Protein AF-A0A453SNA8-F1 (afdb_monomer_lite)

Radius of gyration: 17.58 Å; chains: 1; bounding box: 46×41×41 Å

Sequence (111 aa):
DYTLTDHDLCAHIVIESSLRKQLLVQIDGSCVLQNQLMCLLNEKEWINDDVINAYICCRKDQIHVQNDNKVYFESPFVPSLFKRDGELGIRKDSAFMIETVIEYMQHDMLL

pLDDT: mean 80.49, std 14.59, range [44.97, 98.25]

Organism: Aegilops tauschii subsp. strangulata (NCBI:txid200361)

Secondary structure (DSSP, 8-state):
-----HHHHHHHHHHHHS-TT-EEEEETTEEEEHHHHGGGS-TTSPPPHHHHHHHHHHHHHHHHHHHTT------THHHHHHHHHHTT---TT-HHHHHHHHHHHHHH---

Structure (mmCIF, N/CA/C/O backbone):
data_AF-A0A453SNA8-F1
#
_entry.id   AF-A0A453SNA8-F1
#
loop_
_atom_site.group_PDB
_atom_site.id
_atom_site.type_symbol
_atom_site.label_atom_id
_atom_site.label_alt_id
_atom_site.label_comp_id
_atom_site.label_asym_id
_atom_site.label_entity_id
_atom_site.label_seq_id
_atom_site.pdbx_PDB_ins_code
_atom_site.Cartn_x
_atom_site.Cartn_y
_atom_site.Cartn_z
_atom_site.occupancy
_atom_site.B_iso_or_equiv
_atom_site.auth_seq_id
_atom_site.auth_comp_id
_atom_site.auth_asym_id
_atom_site.auth_atom_id
_atom_site.pdbx_PDB_model_num
ATOM 1 N N . ASP A 1 1 ? 21.247 -8.659 -2.257 1.00 74.31 1 ASP A N 1
ATOM 2 C CA . ASP A 1 1 ? 21.052 -7.329 -2.860 1.00 74.31 1 ASP A CA 1
ATOM 3 C C . ASP A 1 1 ? 20.051 -7.412 -3.988 1.00 74.31 1 ASP A C 1
ATOM 5 O O . ASP A 1 1 ? 20.143 -8.319 -4.808 1.00 74.31 1 ASP A O 1
ATOM 9 N N . TYR A 1 2 ? 19.054 -6.531 -3.967 1.00 83.00 2 TYR A N 1
ATOM 10 C CA . TYR A 1 2 ? 18.074 -6.404 -5.043 1.00 83.00 2 TYR A CA 1
ATOM 11 C C . TYR A 1 2 ? 18.679 -5.577 -6.185 1.00 83.00 2 TYR A C 1
ATOM 13 O O . TYR A 1 2 ? 19.355 -4.581 -5.926 1.00 83.00 2 TYR A O 1
ATOM 21 N N . THR A 1 3 ? 18.457 -5.982 -7.436 1.00 91.94 3 THR A N 1
ATOM 22 C CA . THR A 1 3 ? 18.898 -5.235 -8.622 1.00 91.94 3 THR A CA 1
ATOM 23 C C . THR A 1 3 ? 17.701 -4.537 -9.246 1.00 91.94 3 THR A C 1
ATOM 25 O O . THR A 1 3 ? 16.705 -5.182 -9.556 1.00 91.94 3 THR A O 1
ATOM 28 N N . LEU A 1 4 ? 17.823 -3.224 -9.425 1.00 90.44 4 LEU A N 1
ATOM 29 C CA . LEU A 1 4 ? 16.781 -2.372 -9.985 1.00 90.44 4 LEU A CA 1
ATOM 30 C C . LEU A 1 4 ? 16.512 -2.753 -11.449 1.00 90.44 4 LEU A C 1
ATOM 32 O O . LEU A 1 4 ? 17.446 -2.931 -12.233 1.00 90.44 4 LEU A O 1
ATOM 36 N N . THR A 1 5 ? 15.240 -2.902 -11.799 1.00 95.38 5 THR A N 1
ATOM 37 C CA . THR A 1 5 ? 14.769 -3.320 -13.124 1.00 95.38 5 THR A CA 1
ATOM 38 C C . THR A 1 5 ? 14.205 -2.139 -13.917 1.00 95.38 5 THR A C 1
ATOM 40 O O . THR A 1 5 ? 13.866 -1.096 -13.354 1.00 95.38 5 THR A O 1
ATOM 43 N N . ASP A 1 6 ? 14.019 -2.309 -15.228 1.00 95.88 6 ASP A N 1
ATOM 44 C CA . ASP A 1 6 ? 13.348 -1.302 -16.067 1.00 95.88 6 ASP A CA 1
ATOM 45 C C . ASP A 1 6 ? 11.913 -1.008 -15.592 1.00 95.88 6 ASP A C 1
ATOM 47 O O . ASP A 1 6 ? 11.420 0.114 -15.726 1.00 95.88 6 ASP A O 1
ATOM 51 N N . HIS A 1 7 ? 11.248 -1.994 -14.981 1.00 93.19 7 HIS A N 1
ATOM 52 C CA . HIS A 1 7 ? 9.931 -1.808 -14.376 1.00 93.19 7 HIS A CA 1
ATOM 53 C C . HIS A 1 7 ? 9.986 -0.905 -13.143 1.00 93.19 7 HIS A C 1
ATOM 55 O O . HIS A 1 7 ? 9.112 -0.052 -12.989 1.00 93.19 7 HIS A O 1
ATOM 61 N N . ASP A 1 8 ? 11.022 -1.035 -12.313 1.00 93.12 8 ASP A N 1
ATOM 62 C CA . ASP A 1 8 ? 11.214 -0.171 -11.145 1.00 93.12 8 ASP A CA 1
ATOM 63 C C . ASP A 1 8 ? 11.466 1.278 -11.577 1.00 93.12 8 ASP A C 1
ATOM 65 O O . ASP A 1 8 ? 10.898 2.205 -11.002 1.00 93.12 8 ASP A O 1
ATOM 69 N N . LEU A 1 9 ? 12.274 1.490 -12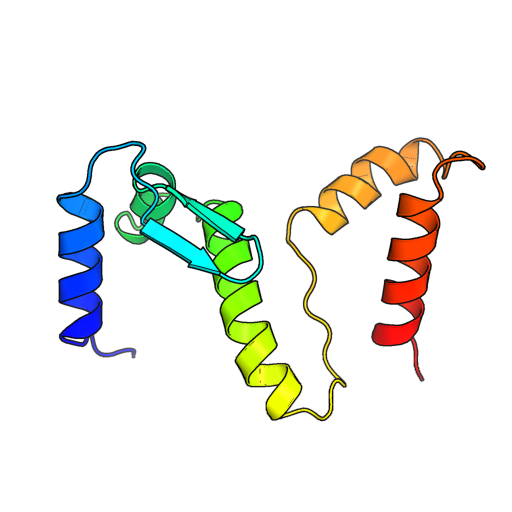.622 1.00 94.12 9 LEU A N 1
ATOM 70 C CA . LEU A 1 9 ? 12.504 2.822 -13.196 1.00 94.12 9 LEU A CA 1
ATOM 71 C C . LEU A 1 9 ? 11.213 3.428 -13.755 1.00 94.12 9 LEU A C 1
ATOM 73 O O . LEU A 1 9 ? 10.912 4.595 -13.506 1.00 94.12 9 LEU A O 1
ATOM 77 N N . CYS A 1 10 ? 10.425 2.633 -14.480 1.00 95.94 10 CYS A N 1
ATOM 78 C CA . CYS A 1 10 ? 9.135 3.071 -15.005 1.00 95.94 10 CYS A CA 1
ATOM 79 C C . CYS A 1 10 ? 8.172 3.460 -13.872 1.00 95.94 10 CYS A C 1
ATOM 81 O O . CYS A 1 10 ? 7.554 4.523 -13.929 1.00 95.94 10 CYS A O 1
ATOM 83 N N . ALA A 1 11 ? 8.094 2.651 -12.810 1.00 94.69 11 ALA A N 1
ATOM 84 C CA . ALA A 1 11 ? 7.260 2.937 -11.647 1.00 94.69 11 ALA A CA 1
ATOM 85 C C . ALA A 1 11 ? 7.664 4.252 -10.958 1.00 94.69 11 ALA A C 1
ATOM 87 O O . ALA A 1 11 ? 6.790 5.071 -10.672 1.00 94.69 11 ALA A O 1
ATOM 88 N N . HIS A 1 12 ? 8.968 4.498 -10.770 1.00 95.12 12 HIS A N 1
ATOM 89 C CA . HIS A 1 12 ? 9.473 5.772 -10.243 1.00 95.12 12 HIS A CA 1
ATOM 90 C C . HIS A 1 12 ? 8.988 6.961 -11.078 1.00 95.12 12 HIS A C 1
ATOM 92 O O . HIS A 1 12 ? 8.374 7.882 -10.542 1.00 95.12 12 HIS A O 1
ATOM 98 N N . ILE A 1 13 ? 9.197 6.912 -12.398 1.00 96.88 13 ILE A N 1
ATOM 99 C CA . ILE A 1 13 ? 8.812 7.999 -13.311 1.00 96.88 13 ILE A CA 1
ATOM 100 C C . ILE A 1 13 ? 7.300 8.238 -13.272 1.00 96.88 13 ILE A C 1
ATOM 102 O O . ILE A 1 13 ? 6.855 9.387 -13.238 1.00 96.88 13 ILE A O 1
ATOM 106 N N . VAL A 1 14 ? 6.491 7.174 -13.267 1.00 97.62 14 VAL A N 1
ATOM 107 C CA . VAL A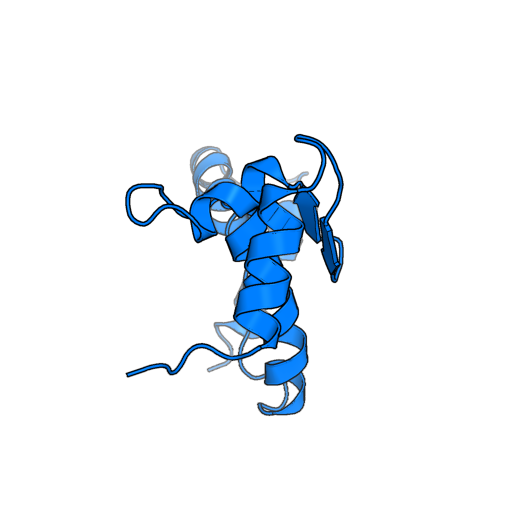 1 14 ? 5.026 7.286 -13.198 1.00 97.62 14 VAL A CA 1
ATOM 108 C C . VAL A 1 14 ? 4.594 7.957 -11.898 1.00 97.62 14 VAL A C 1
ATOM 110 O O . VAL A 1 14 ? 3.749 8.851 -11.941 1.00 97.62 14 VAL A O 1
ATOM 113 N N . ILE A 1 15 ? 5.174 7.573 -10.759 1.00 97.12 15 ILE A N 1
ATOM 114 C CA . ILE A 1 15 ? 4.855 8.189 -9.468 1.00 97.12 15 ILE A CA 1
ATOM 115 C C . ILE A 1 15 ? 5.241 9.672 -9.485 1.00 97.12 15 ILE A C 1
ATOM 117 O O . ILE A 1 15 ? 4.395 10.506 -9.177 1.00 97.12 15 ILE A O 1
ATOM 121 N N . GLU A 1 16 ? 6.461 10.030 -9.890 1.00 96.62 16 GLU A N 1
ATOM 122 C CA . GLU A 1 16 ? 6.928 11.426 -9.862 1.00 96.62 16 GLU A CA 1
ATOM 123 C C . GLU A 1 16 ? 6.171 12.349 -10.825 1.00 96.62 16 GLU A C 1
ATOM 125 O O . GLU A 1 16 ? 5.920 13.511 -10.503 1.00 96.62 16 GLU A O 1
ATOM 130 N N . SER A 1 17 ? 5.805 11.850 -12.008 1.00 96.81 17 SER A N 1
ATOM 131 C CA . SER A 1 17 ? 5.185 12.665 -13.064 1.00 96.81 17 SER A CA 1
ATOM 132 C C . SER A 1 17 ? 3.661 12.788 -12.962 1.00 96.81 17 SER A C 1
ATOM 134 O O . SER A 1 17 ? 3.066 13.630 -13.639 1.00 96.81 17 SER A O 1
ATOM 136 N N . SER A 1 18 ? 3.015 11.972 -12.127 1.00 97.94 18 SER A N 1
ATOM 137 C CA . SER A 1 18 ? 1.556 11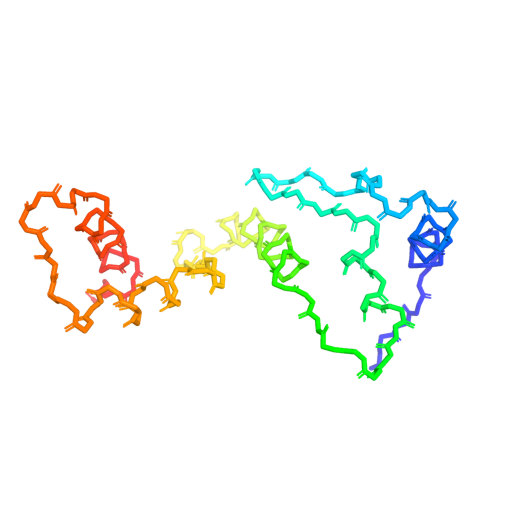.956 -11.976 1.00 97.94 18 SER A CA 1
ATOM 138 C C . SER A 1 18 ? 1.030 13.083 -11.082 1.00 97.94 18 SER A C 1
ATOM 140 O O . SER A 1 18 ? 1.737 13.652 -10.250 1.00 97.94 18 SER A O 1
ATOM 142 N N . LEU A 1 19 ? -0.261 13.409 -11.215 1.00 97.88 19 LEU A N 1
ATOM 143 C CA . LEU A 1 19 ? -0.882 14.446 -10.386 1.00 97.88 19 LEU A CA 1
ATOM 144 C C . LEU A 1 19 ? -1.009 13.983 -8.932 1.00 97.88 19 LEU A C 1
ATOM 146 O O . LEU A 1 19 ? -1.377 12.844 -8.665 1.00 97.88 19 LEU A O 1
ATOM 150 N N . ARG A 1 20 ? -0.839 14.913 -7.984 1.00 96.69 20 ARG A N 1
ATOM 151 C CA . ARG A 1 20 ? -0.803 14.632 -6.536 1.00 96.69 20 ARG A CA 1
ATOM 152 C C . ARG A 1 20 ? -1.921 13.720 -6.009 1.00 96.69 20 ARG A C 1
ATOM 154 O O . ARG A 1 20 ? -1.696 12.932 -5.104 1.00 96.69 20 ARG A O 1
ATOM 161 N N . LYS A 1 21 ? -3.142 13.856 -6.531 1.00 97.31 21 LYS A N 1
ATOM 162 C CA . LYS A 1 21 ? -4.326 13.083 -6.106 1.00 97.31 21 LYS A CA 1
ATOM 163 C C . LYS A 1 21 ? -4.784 12.060 -7.150 1.00 97.31 21 LYS A C 1
ATOM 165 O O . LYS A 1 21 ? -5.929 11.623 -7.115 1.00 97.31 21 LYS A O 1
ATOM 170 N N . GLN A 1 22 ? -3.936 11.735 -8.118 1.00 98.25 22 GLN A N 1
ATOM 171 C CA . GLN A 1 22 ? -4.242 10.745 -9.139 1.00 98.25 22 GLN A CA 1
ATOM 172 C C . GLN A 1 22 ? -4.205 9.347 -8.530 1.00 98.25 22 GLN A C 1
ATOM 174 O O . GLN A 1 22 ? -3.254 9.013 -7.829 1.00 98.25 22 GLN A O 1
ATOM 179 N N . LEU A 1 23 ? -5.229 8.541 -8.808 1.00 97.88 23 LEU A N 1
ATOM 180 C CA . LEU A 1 23 ? -5.248 7.121 -8.468 1.00 97.88 23 LEU A CA 1
ATOM 181 C C . LEU A 1 23 ? -4.253 6.382 -9.369 1.00 97.88 23 LEU A C 1
ATOM 183 O O . LEU A 1 23 ? -4.386 6.444 -10.591 1.00 97.88 23 LEU A O 1
ATOM 187 N N . LEU A 1 24 ? -3.265 5.716 -8.770 1.00 97.25 24 LEU A N 1
ATOM 188 C CA . LEU A 1 24 ? -2.230 4.974 -9.502 1.00 97.25 24 LEU A CA 1
ATOM 189 C C . LEU A 1 24 ? -2.295 3.465 -9.267 1.00 97.25 24 LEU A C 1
ATOM 191 O O . LEU A 1 24 ? -1.885 2.703 -10.137 1.00 97.25 24 LEU A O 1
ATOM 195 N N . VAL A 1 25 ? -2.827 3.029 -8.124 1.00 95.56 25 VAL A N 1
ATOM 196 C CA . VAL A 1 25 ? -2.995 1.607 -7.803 1.00 95.56 25 VAL A CA 1
ATOM 197 C C . VAL A 1 25 ? -4.437 1.350 -7.398 1.00 95.56 25 VAL A C 1
ATOM 199 O O . VAL A 1 25 ? -4.973 2.049 -6.538 1.00 95.56 25 VAL A O 1
ATOM 202 N N . GLN A 1 26 ? -5.042 0.330 -8.005 1.00 94.75 26 GLN A N 1
ATOM 203 C CA . GLN A 1 26 ? -6.353 -0.190 -7.636 1.00 94.75 26 GLN A CA 1
ATOM 204 C C . GLN A 1 26 ? -6.323 -1.720 -7.691 1.00 94.75 26 GLN A C 1
ATOM 206 O O . GLN A 1 26 ? -6.257 -2.289 -8.779 1.00 94.75 26 GLN A O 1
ATOM 211 N N . ILE A 1 27 ? -6.322 -2.375 -6.527 1.00 89.56 27 ILE A N 1
ATOM 212 C CA . ILE A 1 27 ? -6.193 -3.838 -6.391 1.00 89.56 27 ILE A CA 1
ATOM 213 C C . ILE A 1 27 ? -7.037 -4.287 -5.198 1.00 89.56 27 ILE A C 1
ATOM 215 O O . ILE A 1 27 ? -6.867 -3.746 -4.110 1.00 89.56 27 ILE A O 1
ATOM 219 N N . ASP A 1 28 ? -7.956 -5.234 -5.403 1.00 83.44 28 ASP A N 1
ATOM 220 C CA . ASP A 1 28 ? -8.833 -5.816 -4.368 1.00 83.44 28 ASP A CA 1
ATOM 221 C C . ASP A 1 28 ? -9.443 -4.805 -3.389 1.00 83.44 28 ASP A C 1
ATOM 223 O O . ASP A 1 28 ? -9.408 -4.959 -2.170 1.00 83.44 28 ASP A O 1
ATOM 227 N N . GLY A 1 29 ? -9.986 -3.714 -3.932 1.00 81.38 29 GLY A N 1
ATOM 228 C CA . GLY A 1 29 ? -10.603 -2.645 -3.143 1.00 81.38 29 GLY A CA 1
ATOM 229 C C . GLY A 1 29 ? -9.613 -1.684 -2.472 1.00 81.38 29 GLY A C 1
ATOM 230 O O . GLY A 1 29 ? -10.035 -0.628 -2.005 1.00 81.38 29 GLY A O 1
ATOM 231 N N . SER A 1 30 ? -8.310 -1.975 -2.486 1.00 89.62 30 SER A N 1
ATOM 232 C CA . SER A 1 30 ? -7.264 -1.024 -2.107 1.00 89.62 30 SER A CA 1
ATOM 233 C C . SER A 1 30 ? -7.080 0.023 -3.203 1.00 89.62 30 SER A C 1
ATOM 235 O O . SER A 1 30 ? -6.964 -0.316 -4.383 1.00 89.62 30 SER A O 1
ATOM 237 N N . CYS A 1 31 ? -7.049 1.295 -2.813 1.00 95.00 31 CYS A N 1
ATOM 238 C CA . CYS A 1 31 ? -6.852 2.434 -3.704 1.00 95.00 31 CYS A CA 1
ATOM 239 C C . CYS A 1 31 ? -5.684 3.270 -3.189 1.00 95.00 31 CYS A C 1
ATOM 241 O O . CYS A 1 31 ? -5.736 3.749 -2.059 1.00 95.00 31 CYS A O 1
ATOM 243 N N . VAL A 1 32 ? -4.666 3.494 -4.022 1.00 97.25 32 VAL A N 1
ATOM 244 C CA . VAL A 1 32 ? -3.506 4.307 -3.636 1.00 97.25 32 VAL A CA 1
ATOM 245 C C . VAL A 1 32 ? -3.302 5.450 -4.619 1.00 97.25 32 VAL A C 1
ATOM 247 O O . VAL A 1 32 ? -3.184 5.257 -5.835 1.00 97.25 32 VAL A O 1
ATOM 250 N N . LEU A 1 33 ? -3.271 6.660 -4.072 1.00 98.06 33 LEU A N 1
ATOM 251 C CA . LEU A 1 33 ? -3.011 7.892 -4.795 1.00 98.06 33 LEU A CA 1
ATOM 252 C C . LEU A 1 33 ? -1.508 8.147 -4.928 1.00 98.06 33 LEU A C 1
ATOM 254 O O . LEU A 1 33 ? -0.695 7.698 -4.120 1.00 98.06 33 LEU A O 1
ATOM 258 N N . GLN A 1 34 ? -1.146 8.956 -5.918 1.00 97.69 34 GLN A N 1
ATOM 259 C CA . GLN A 1 34 ? 0.230 9.372 -6.178 1.00 97.69 34 GLN A CA 1
ATOM 260 C C . GLN A 1 34 ? 0.949 9.883 -4.922 1.00 97.69 34 GLN A C 1
ATOM 262 O O . GLN A 1 34 ? 2.051 9.435 -4.621 1.00 97.69 34 GLN A O 1
ATOM 267 N N . ASN A 1 35 ? 0.328 10.779 -4.152 1.00 96.44 35 ASN A N 1
ATOM 268 C CA . ASN A 1 35 ? 0.980 11.372 -2.986 1.00 96.44 35 ASN A CA 1
ATOM 269 C C . ASN A 1 35 ? 1.221 10.382 -1.845 1.00 96.44 35 ASN A C 1
ATOM 271 O O . ASN A 1 35 ? 2.098 10.634 -1.028 1.00 96.44 35 ASN A O 1
ATOM 275 N N . GLN A 1 36 ? 0.437 9.304 -1.763 1.00 96.88 36 GLN A N 1
ATOM 276 C CA . GLN A 1 36 ? 0.672 8.220 -0.809 1.00 96.88 36 GLN A CA 1
ATOM 277 C C . GLN A 1 36 ? 1.860 7.359 -1.255 1.00 96.88 36 GLN A C 1
ATOM 279 O O . GLN A 1 36 ? 2.629 6.923 -0.410 1.00 96.88 36 GLN A O 1
ATOM 284 N N . LEU A 1 37 ? 2.059 7.169 -2.565 1.00 96.94 37 LEU A N 1
ATOM 285 C CA . LEU A 1 37 ? 3.180 6.398 -3.124 1.00 96.94 37 LEU A CA 1
ATOM 286 C C . LEU A 1 37 ? 4.529 7.119 -3.056 1.00 96.94 37 LEU A C 1
ATOM 288 O O . LEU A 1 37 ? 5.563 6.463 -3.151 1.00 96.94 37 LEU A O 1
ATOM 292 N N . MET A 1 38 ? 4.545 8.440 -2.860 1.00 96.38 38 MET A N 1
ATOM 293 C CA . MET A 1 38 ? 5.790 9.211 -2.738 1.00 96.38 38 MET A CA 1
ATOM 294 C C . MET A 1 38 ? 6.705 8.713 -1.612 1.00 96.38 38 MET A C 1
ATOM 296 O O . MET A 1 38 ? 7.923 8.825 -1.745 1.00 96.38 38 MET A O 1
ATOM 300 N N . CYS A 1 39 ? 6.152 8.095 -0.560 1.00 95.38 39 CYS A N 1
ATOM 301 C CA . CYS A 1 39 ? 6.949 7.509 0.520 1.00 95.38 39 CYS A CA 1
ATOM 302 C C . CYS A 1 39 ? 7.884 6.388 0.036 1.00 95.38 39 CYS A C 1
ATOM 304 O O . CYS A 1 39 ? 8.882 6.105 0.684 1.00 95.38 39 CYS A O 1
ATOM 306 N N . LEU A 1 40 ? 7.589 5.749 -1.105 1.00 94.31 40 LEU A N 1
ATOM 307 C CA . LEU A 1 40 ? 8.451 4.723 -1.702 1.00 94.31 40 LEU A CA 1
ATOM 308 C C . LEU A 1 40 ? 9.704 5.314 -2.358 1.00 94.31 40 LEU A C 1
ATOM 310 O O . LEU A 1 40 ? 10.681 4.598 -2.552 1.00 94.31 40 LEU A O 1
ATOM 314 N N . LEU A 1 41 ? 9.677 6.606 -2.697 1.00 93.81 41 LEU A N 1
ATOM 315 C CA . LEU A 1 41 ? 10.783 7.300 -3.360 1.00 93.81 41 LEU A CA 1
ATOM 316 C C . LEU A 1 41 ? 11.680 8.056 -2.373 1.00 93.81 41 LEU A C 1
ATOM 318 O O . LEU A 1 41 ? 12.710 8.604 -2.762 1.00 93.81 41 LEU A O 1
ATOM 322 N N . ASN A 1 42 ? 11.292 8.108 -1.096 1.00 89.62 42 ASN A N 1
ATOM 323 C CA . ASN A 1 42 ? 12.010 8.822 -0.053 1.00 89.62 42 ASN A CA 1
ATOM 324 C C . ASN A 1 42 ? 12.363 7.877 1.097 1.00 89.62 42 ASN A C 1
ATOM 326 O O . ASN A 1 42 ? 11.525 7.553 1.932 1.00 89.62 42 ASN A O 1
ATOM 330 N N . GLU A 1 43 ? 13.642 7.515 1.194 1.00 87.00 43 GLU A N 1
ATOM 331 C CA . GLU A 1 43 ? 14.179 6.628 2.238 1.00 87.00 43 GLU A CA 1
ATOM 332 C C . GLU A 1 43 ? 13.938 7.117 3.681 1.00 87.00 43 GLU A C 1
ATOM 334 O O . GLU A 1 43 ? 14.077 6.347 4.629 1.00 87.00 43 GLU A O 1
ATOM 339 N N . LYS A 1 44 ? 13.609 8.401 3.866 1.00 91.50 44 LYS A N 1
ATOM 340 C CA . LYS A 1 44 ? 13.371 9.009 5.184 1.00 91.50 44 LYS A CA 1
ATOM 341 C C . LYS A 1 44 ? 11.901 9.014 5.586 1.00 91.50 44 LYS A C 1
ATOM 343 O O . LYS A 1 44 ? 11.593 9.383 6.720 1.00 91.50 44 LYS A O 1
ATOM 348 N N . GLU A 1 45 ? 10.999 8.675 4.672 1.00 91.75 45 GLU A N 1
ATOM 349 C CA . GLU A 1 45 ? 9.568 8.637 4.943 1.00 91.75 45 GLU A CA 1
ATOM 350 C C . GLU A 1 45 ? 9.125 7.256 5.414 1.00 91.75 45 GLU A C 1
ATOM 352 O O . GLU A 1 45 ? 9.643 6.218 5.006 1.00 91.75 45 GLU A O 1
ATOM 357 N N . TRP A 1 46 ? 8.130 7.253 6.295 1.00 94.19 46 TRP A N 1
ATOM 358 C CA . TRP A 1 46 ? 7.446 6.027 6.673 1.00 94.19 46 TRP A CA 1
ATOM 359 C C . TRP A 1 46 ? 6.540 5.583 5.532 1.00 94.19 46 TRP A C 1
ATOM 361 O O . TRP A 1 46 ? 5.883 6.412 4.898 1.00 94.19 46 TRP A O 1
ATOM 371 N N . ILE A 1 47 ? 6.477 4.273 5.301 1.00 94.25 47 ILE A N 1
ATOM 372 C CA . ILE A 1 47 ? 5.572 3.718 4.297 1.00 94.25 47 ILE A CA 1
ATOM 373 C C . ILE A 1 47 ? 4.133 3.972 4.747 1.00 94.25 47 ILE A C 1
ATOM 375 O O . ILE A 1 47 ? 3.764 3.687 5.883 1.00 94.25 47 ILE A O 1
ATOM 379 N N . ASN A 1 48 ? 3.333 4.527 3.845 1.00 94.44 48 ASN A N 1
ATOM 380 C CA . ASN A 1 48 ? 1.932 4.821 4.087 1.00 94.44 48 ASN A CA 1
ATOM 381 C C . ASN A 1 48 ? 1.086 3.534 4.214 1.00 94.44 48 ASN A C 1
ATOM 383 O O . ASN A 1 48 ? 1.302 2.567 3.481 1.00 94.44 48 ASN A O 1
ATOM 387 N N . ASP A 1 49 ? 0.088 3.541 5.102 1.00 92.19 49 ASP A N 1
ATOM 388 C CA . ASP A 1 49 ? -0.759 2.371 5.379 1.00 92.19 49 ASP A CA 1
ATOM 389 C C . ASP A 1 49 ? -1.506 1.854 4.137 1.00 92.19 49 ASP A C 1
ATOM 391 O O . ASP A 1 49 ? -1.627 0.643 3.958 1.00 92.19 49 ASP A O 1
ATOM 395 N N . ASP A 1 50 ? -1.950 2.740 3.238 1.00 93.62 50 ASP A N 1
ATOM 396 C CA . ASP A 1 50 ? -2.635 2.351 1.999 1.00 93.62 50 ASP A CA 1
ATOM 397 C C . ASP A 1 50 ? -1.682 1.628 1.033 1.00 93.62 50 ASP A C 1
ATOM 399 O O . ASP A 1 50 ? -2.066 0.665 0.365 1.00 93.62 50 ASP A O 1
ATOM 403 N N . VAL A 1 51 ? -0.408 2.039 1.005 1.00 94.56 51 VAL A N 1
ATOM 404 C CA . VAL A 1 51 ? 0.653 1.380 0.223 1.00 94.56 51 VAL A CA 1
ATOM 405 C C . VAL A 1 51 ? 0.942 -0.014 0.783 1.00 94.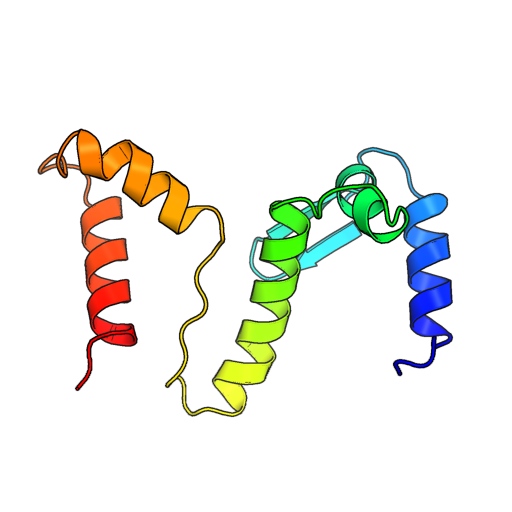56 51 VAL A C 1
ATOM 407 O O . VAL A 1 51 ? 1.025 -0.979 0.020 1.00 94.56 51 VAL A O 1
ATOM 410 N N . ILE A 1 52 ? 1.043 -0.145 2.112 1.00 93.25 52 ILE A N 1
ATOM 411 C CA . ILE A 1 52 ? 1.222 -1.441 2.787 1.00 93.25 52 ILE A CA 1
ATOM 412 C C . ILE A 1 52 ? 0.029 -2.355 2.496 1.00 93.25 52 ILE A C 1
ATOM 414 O O . ILE A 1 52 ? 0.214 -3.519 2.139 1.00 93.25 52 ILE A O 1
ATOM 418 N N . ASN A 1 53 ? -1.192 -1.828 2.598 1.00 91.19 53 ASN A N 1
ATOM 419 C CA . ASN A 1 53 ? -2.409 -2.582 2.329 1.00 91.19 53 ASN A CA 1
ATOM 420 C C . ASN A 1 53 ? -2.460 -3.076 0.874 1.00 91.19 53 ASN A C 1
ATOM 422 O O . ASN A 1 53 ? -2.725 -4.252 0.641 1.00 91.19 53 ASN A O 1
ATOM 426 N N . ALA A 1 54 ? -2.134 -2.223 -0.104 1.00 91.81 54 ALA A N 1
ATOM 427 C CA . ALA A 1 54 ? -2.054 -2.632 -1.507 1.00 91.81 54 ALA A CA 1
ATOM 428 C C . ALA A 1 54 ? -1.008 -3.736 -1.738 1.00 91.81 54 ALA A C 1
ATOM 430 O O . ALA A 1 54 ? -1.283 -4.702 -2.449 1.00 91.81 54 ALA A O 1
ATOM 431 N N . TYR A 1 55 ? 0.165 -3.643 -1.100 1.00 90.50 55 TYR A N 1
ATOM 432 C CA . TYR A 1 55 ? 1.176 -4.701 -1.161 1.00 90.50 55 TYR A CA 1
ATOM 433 C C . TYR A 1 55 ? 0.661 -6.028 -0.587 1.00 90.50 55 TYR A C 1
ATOM 435 O O . TYR A 1 55 ? 0.877 -7.086 -1.182 1.00 90.50 55 TYR A O 1
ATOM 443 N N . ILE A 1 56 ? -0.053 -5.984 0.540 1.00 88.06 56 ILE A N 1
ATOM 444 C CA . ILE A 1 56 ? -0.666 -7.170 1.144 1.00 88.06 56 ILE A CA 1
ATOM 445 C C . ILE A 1 56 ? -1.691 -7.797 0.194 1.00 88.06 56 ILE A C 1
ATOM 447 O O . ILE A 1 56 ? -1.634 -9.009 -0.008 1.00 88.06 56 ILE A O 1
ATOM 451 N N . CYS A 1 57 ? -2.563 -7.006 -0.441 1.00 86.75 57 CYS A N 1
ATOM 452 C CA . CYS A 1 57 ? -3.512 -7.501 -1.446 1.00 86.75 57 CYS A CA 1
ATOM 453 C C . CYS A 1 57 ? -2.793 -8.244 -2.586 1.00 86.75 57 CYS A C 1
ATOM 455 O O . CYS A 1 57 ? -3.082 -9.413 -2.827 1.00 86.75 57 CYS A O 1
ATOM 457 N N . CYS A 1 58 ? -1.759 -7.641 -3.188 1.00 84.88 58 CYS A N 1
ATOM 458 C CA . CYS A 1 58 ? -0.954 -8.296 -4.231 1.00 84.88 58 CYS A CA 1
ATOM 459 C C . CYS A 1 58 ? -0.372 -9.646 -3.781 1.00 84.88 58 CYS A C 1
ATOM 461 O O . CYS A 1 58 ? -0.251 -10.589 -4.565 1.00 84.88 58 CYS A O 1
ATOM 463 N N . ARG A 1 59 ? 0.050 -9.731 -2.515 1.00 80.06 59 ARG A N 1
ATOM 464 C CA . ARG A 1 59 ? 0.640 -10.940 -1.932 1.00 80.06 59 ARG A CA 1
ATOM 465 C C . ARG A 1 59 ? -0.412 -11.991 -1.596 1.00 80.06 59 ARG A C 1
ATOM 467 O O . ARG A 1 59 ? -0.099 -13.174 -1.724 1.00 80.06 59 ARG A O 1
ATOM 474 N N . LYS A 1 60 ? -1.624 -11.593 -1.189 1.00 76.44 60 LYS A N 1
ATOM 475 C CA . LYS A 1 60 ? -2.735 -12.519 -0.918 1.00 76.44 60 LYS A CA 1
ATOM 476 C C . LYS A 1 60 ? -3.021 -13.364 -2.150 1.00 76.44 60 LYS A C 1
ATOM 478 O O . LYS A 1 60 ? -3.012 -14.584 -2.010 1.00 76.44 60 LYS A O 1
ATOM 483 N N . ASP A 1 61 ? -3.145 -12.759 -3.326 1.00 67.69 61 ASP A N 1
ATOM 484 C CA . ASP A 1 61 ? -3.380 -13.494 -4.575 1.00 67.69 61 ASP A CA 1
ATOM 485 C C . ASP A 1 61 ? -2.279 -14.512 -4.878 1.00 67.69 61 ASP A C 1
ATOM 487 O O . ASP A 1 61 ? -2.546 -15.659 -5.232 1.00 67.69 61 ASP A O 1
ATOM 491 N N . GLN A 1 62 ? -1.018 -14.124 -4.690 1.00 67.38 62 GLN A N 1
ATOM 492 C CA . GLN A 1 62 ? 0.116 -15.002 -4.983 1.00 67.38 62 GLN A CA 1
ATOM 493 C C . GLN A 1 62 ? 0.247 -16.154 -3.979 1.00 67.38 62 GLN A C 1
ATOM 495 O O . GLN A 1 62 ? 0.642 -17.258 -4.353 1.00 67.38 62 GLN A O 1
ATOM 500 N N . ILE A 1 63 ? -0.065 -15.911 -2.703 1.00 65.94 63 ILE A N 1
ATOM 501 C CA . ILE A 1 63 ? 0.184 -16.866 -1.617 1.00 65.94 63 ILE A CA 1
ATOM 502 C C . ILE A 1 63 ? -0.999 -17.802 -1.381 1.00 65.94 63 ILE A C 1
ATOM 504 O O . ILE A 1 63 ? -0.761 -18.974 -1.094 1.00 65.94 63 ILE A O 1
ATOM 508 N N . HIS A 1 64 ? -2.247 -17.353 -1.558 1.00 60.62 64 HIS A N 1
ATOM 509 C CA . HIS A 1 64 ? -3.408 -18.253 -1.500 1.00 60.62 64 HIS A CA 1
ATOM 510 C C . HIS A 1 64 ? -3.269 -19.381 -2.532 1.00 60.62 64 HIS A C 1
ATOM 512 O O . HIS A 1 64 ? -3.498 -20.545 -2.211 1.00 60.62 64 HIS A O 1
ATOM 518 N N . VAL A 1 65 ? -2.763 -19.062 -3.731 1.00 60.97 65 VAL A N 1
ATOM 519 C CA . VAL A 1 65 ? -2.490 -20.050 -4.787 1.00 60.97 65 VAL A CA 1
ATOM 520 C C . VAL A 1 65 ? -1.373 -21.033 -4.404 1.00 60.97 65 VAL A C 1
ATOM 522 O O . VAL A 1 65 ? -1.414 -22.191 -4.810 1.00 60.97 65 VAL A O 1
ATOM 525 N N . GLN A 1 66 ? -0.373 -20.606 -3.625 1.00 62.25 66 GLN A N 1
ATOM 526 C CA . GLN A 1 66 ? 0.806 -21.425 -3.309 1.00 62.25 66 GLN A CA 1
ATOM 527 C C . GLN A 1 66 ? 0.688 -22.245 -2.015 1.00 62.25 66 GLN A C 1
ATOM 529 O O . GLN A 1 66 ? 1.332 -23.286 -1.910 1.00 62.25 66 GLN A O 1
ATOM 534 N N . ASN A 1 67 ? -0.106 -21.798 -1.037 1.00 63.56 67 ASN A N 1
ATOM 535 C CA . ASN A 1 67 ? -0.132 -22.367 0.319 1.00 63.56 67 ASN A CA 1
ATOM 536 C C . ASN A 1 67 ? -1.449 -23.056 0.706 1.00 63.56 67 ASN A C 1
ATOM 538 O O . ASN A 1 67 ? -1.661 -23.303 1.893 1.00 63.56 67 ASN A O 1
ATOM 542 N N . ASP A 1 68 ? -2.326 -23.372 -0.251 1.00 64.75 68 ASP A N 1
ATOM 543 C CA . ASP A 1 68 ? -3.603 -24.058 0.024 1.00 64.75 68 ASP A CA 1
ATOM 544 C C . ASP A 1 68 ? -4.436 -23.318 1.097 1.00 64.75 68 ASP A C 1
ATOM 546 O O . ASP A 1 68 ? -5.000 -23.915 2.009 1.00 64.75 68 ASP A O 1
ATOM 550 N N . ASN A 1 69 ? -4.424 -21.978 1.042 1.00 64.88 69 ASN A N 1
ATOM 551 C CA . ASN A 1 69 ? -5.102 -21.065 1.977 1.00 64.88 69 ASN A CA 1
ATOM 552 C C . ASN A 1 69 ? -4.710 -21.187 3.466 1.00 64.88 69 ASN A C 1
ATOM 554 O O . ASN A 1 69 ? -5.442 -20.721 4.336 1.00 64.88 69 ASN A O 1
ATOM 558 N N . LYS A 1 70 ? -3.544 -21.759 3.785 1.00 66.31 70 LYS A N 1
ATOM 559 C CA . LYS A 1 70 ? -3.081 -21.930 5.179 1.00 66.31 70 LYS A CA 1
ATOM 560 C C . LYS A 1 70 ? -2.490 -20.678 5.827 1.00 66.31 70 LYS A C 1
ATOM 562 O O . LYS A 1 70 ? -2.129 -20.719 6.996 1.00 66.31 70 LYS A O 1
ATOM 567 N N . VAL A 1 71 ? -2.319 -19.595 5.070 1.00 66.56 71 VAL A N 1
ATOM 568 C CA . VAL A 1 71 ? -1.753 -18.337 5.569 1.00 66.56 71 VAL A CA 1
ATOM 569 C C . VAL A 1 71 ? -2.737 -17.223 5.288 1.00 66.56 71 VAL A C 1
ATOM 571 O O . VAL A 1 71 ? -3.068 -16.965 4.131 1.00 66.56 71 VAL A O 1
ATOM 574 N N . TYR A 1 72 ? -3.157 -16.546 6.347 1.00 68.06 72 TYR A N 1
ATOM 575 C CA . TYR A 1 72 ? -4.059 -15.417 6.260 1.00 68.06 72 TYR A CA 1
ATOM 576 C C . TYR A 1 72 ? -3.274 -14.109 6.406 1.00 68.06 72 TYR A C 1
ATOM 578 O O . TYR A 1 72 ? -2.457 -13.951 7.310 1.00 68.06 72 TYR A O 1
ATOM 586 N N . PHE A 1 73 ? -3.509 -13.162 5.495 1.00 71.69 73 PHE A N 1
ATOM 587 C CA . PHE A 1 73 ? -2.949 -11.816 5.597 1.00 71.69 73 PHE A CA 1
ATOM 588 C C . PHE A 1 73 ? -4.045 -10.827 5.967 1.00 71.69 73 PHE A C 1
ATOM 590 O O . PHE A 1 73 ? -5.017 -10.666 5.220 1.00 71.69 73 PHE A O 1
ATOM 597 N N . GLU A 1 74 ? -3.852 -10.150 7.094 1.00 71.38 74 GLU A N 1
ATOM 598 C CA . GLU A 1 74 ? -4.736 -9.086 7.554 1.00 71.38 74 GLU A CA 1
ATOM 599 C C . GLU A 1 74 ? -4.354 -7.716 6.999 1.00 71.38 74 GLU A C 1
ATOM 601 O O . GLU A 1 74 ? -3.190 -7.436 6.707 1.00 71.38 74 GLU A O 1
ATOM 606 N N . SER A 1 75 ? -5.353 -6.842 6.899 1.00 77.00 75 SER A N 1
ATOM 607 C CA . SER A 1 75 ? -5.130 -5.429 6.593 1.00 77.00 75 SER A CA 1
ATOM 608 C C . SER A 1 75 ? -4.522 -4.704 7.804 1.00 77.00 75 SER A C 1
ATOM 610 O O . SER A 1 75 ? -4.955 -4.952 8.932 1.00 77.00 75 SER A O 1
ATOM 612 N N . PRO A 1 76 ? -3.587 -3.747 7.621 1.00 73.94 76 PRO A N 1
ATOM 613 C CA . PRO A 1 76 ? -3.015 -2.971 8.730 1.00 73.94 76 PRO A CA 1
ATOM 614 C C . PRO A 1 76 ? -4.066 -2.186 9.534 1.00 73.94 76 PRO A C 1
ATOM 616 O O . PRO A 1 76 ? -3.838 -1.832 10.694 1.00 73.94 76 PRO A O 1
ATOM 619 N N . PHE A 1 77 ? -5.245 -1.944 8.955 1.00 76.69 77 PHE A N 1
ATOM 620 C CA . PHE A 1 77 ? -6.338 -1.247 9.626 1.00 76.69 77 PHE A CA 1
ATOM 621 C C . PHE A 1 77 ? -7.051 -2.115 10.676 1.00 76.69 77 PHE A C 1
ATOM 623 O O . PHE A 1 77 ? -7.517 -1.585 11.686 1.00 76.69 77 PHE A O 1
ATOM 630 N N . VAL A 1 78 ? -7.105 -3.437 10.488 1.00 74.44 78 VAL A N 1
ATOM 631 C CA . VAL A 1 78 ? -7.871 -4.363 11.344 1.00 74.44 78 VAL A CA 1
ATOM 632 C C . VAL A 1 78 ? -7.327 -4.425 12.782 1.00 74.44 78 VAL A C 1
ATOM 634 O O . VAL A 1 78 ? -8.111 -4.228 13.714 1.00 74.44 78 VAL A O 1
ATOM 637 N N . PRO A 1 79 ? -6.008 -4.555 13.029 1.00 72.75 79 PRO A N 1
ATOM 638 C CA . PRO A 1 79 ? -5.462 -4.488 14.388 1.00 72.75 79 PRO A CA 1
ATOM 639 C C . PRO A 1 79 ? -5.748 -3.160 15.103 1.00 72.75 79 PRO A C 1
ATOM 641 O O . PRO A 1 79 ? -6.017 -3.139 16.305 1.00 72.75 79 PRO A O 1
ATOM 644 N N . SER A 1 80 ? -5.722 -2.043 14.371 1.00 72.19 80 SER A N 1
ATOM 645 C CA . SER A 1 80 ? -6.021 -0.718 14.930 1.00 72.19 80 SER A CA 1
ATOM 646 C C . SER A 1 80 ? -7.492 -0.591 15.335 1.00 72.19 80 SER A C 1
ATOM 648 O O . SER A 1 80 ? -7.791 -0.015 16.384 1.00 72.19 80 SER A O 1
ATOM 650 N N . LEU A 1 81 ? -8.404 -1.175 14.548 1.00 72.56 81 LEU A N 1
ATOM 651 C CA . LEU A 1 81 ? -9.822 -1.293 14.898 1.00 72.56 81 LEU A CA 1
ATOM 652 C C . LEU A 1 81 ? -10.008 -2.154 16.149 1.00 72.56 81 LEU A C 1
ATOM 654 O O . LEU A 1 81 ? -10.667 -1.716 17.089 1.00 72.56 81 LEU A O 1
ATOM 658 N N . PHE A 1 82 ? -9.359 -3.320 16.218 1.00 72.06 82 PHE A N 1
ATOM 659 C CA . PHE A 1 82 ? -9.413 -4.174 17.406 1.00 72.06 82 PHE A CA 1
ATOM 660 C C . PHE A 1 82 ? -8.892 -3.481 18.657 1.00 72.06 82 PHE A C 1
ATOM 662 O O . PHE A 1 82 ? -9.496 -3.616 19.716 1.00 72.06 82 PHE A O 1
ATOM 669 N N . LYS A 1 83 ? -7.815 -2.701 18.556 1.00 71.75 83 LYS A N 1
ATOM 670 C CA . LYS A 1 83 ? -7.304 -1.939 19.697 1.00 71.75 83 LYS A CA 1
ATOM 671 C C . LYS A 1 83 ? -8.302 -0.878 20.163 1.00 71.75 83 LYS A C 1
ATOM 673 O O . LYS A 1 83 ? -8.585 -0.793 21.352 1.00 71.75 83 LYS A O 1
ATOM 678 N N . ARG A 1 84 ? -8.844 -0.085 19.233 1.00 72.12 84 ARG A N 1
ATOM 679 C CA . ARG A 1 84 ? -9.802 0.986 19.549 1.00 72.12 84 ARG A CA 1
ATOM 680 C C . ARG A 1 84 ? -11.095 0.436 20.154 1.00 72.12 84 ARG A C 1
ATOM 682 O O . ARG A 1 84 ? -11.592 0.973 21.139 1.00 72.12 84 ARG A O 1
ATOM 689 N N . ASP A 1 85 ? -11.636 -0.617 19.554 1.00 69.44 85 ASP A N 1
ATOM 690 C CA . ASP A 1 85 ? -12.977 -1.113 19.868 1.00 69.44 85 ASP A CA 1
ATOM 691 C C . ASP A 1 85 ? -12.949 -2.242 20.915 1.00 69.44 85 ASP A C 1
ATOM 693 O O . ASP A 1 85 ? -13.930 -2.457 21.626 1.00 69.44 85 ASP A O 1
ATOM 697 N N . GLY A 1 86 ? -11.813 -2.924 21.081 1.00 63.91 86 GLY A N 1
ATOM 698 C CA . GLY A 1 86 ? -11.598 -3.942 22.111 1.00 63.91 86 GLY A CA 1
ATOM 699 C C . GLY A 1 86 ? -11.553 -3.371 23.530 1.00 63.91 86 GLY A C 1
ATOM 700 O O . GLY A 1 86 ? -12.027 -4.020 24.459 1.00 63.91 86 GLY A O 1
ATOM 701 N N . 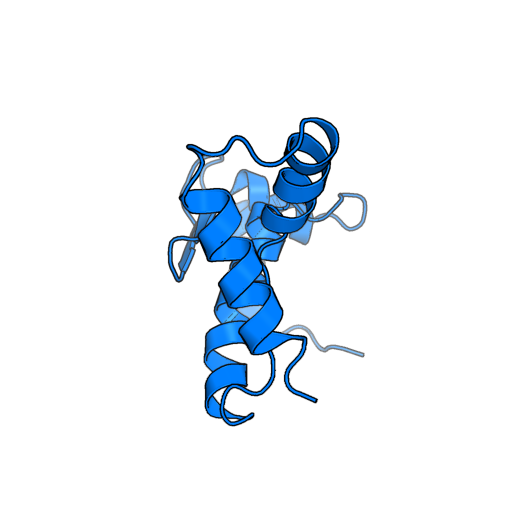GLU A 1 87 ? -11.072 -2.134 23.702 1.00 64.44 87 GLU A N 1
ATOM 702 C CA . GLU A 1 87 ? -11.104 -1.424 24.993 1.00 64.44 87 GLU A CA 1
ATOM 703 C C . GLU A 1 87 ? -12.532 -1.049 25.428 1.00 64.44 87 GLU A C 1
ATOM 705 O O . GLU A 1 87 ? -12.817 -0.949 26.621 1.00 64.44 87 GLU A O 1
ATOM 710 N N . LEU A 1 88 ? -13.450 -0.880 24.470 1.00 61.38 88 LEU A N 1
ATOM 711 C CA . LEU A 1 88 ? -14.851 -0.522 24.720 1.00 61.38 88 LEU A CA 1
ATOM 712 C C . LEU A 1 88 ? -15.746 -1.746 24.986 1.00 61.38 88 LEU A C 1
ATOM 714 O O . LEU A 1 88 ? -16.906 -1.587 25.376 1.00 61.38 88 LEU A O 1
ATOM 718 N N . GLY A 1 89 ? -15.205 -2.957 24.805 1.00 57.03 89 GLY A N 1
ATOM 719 C 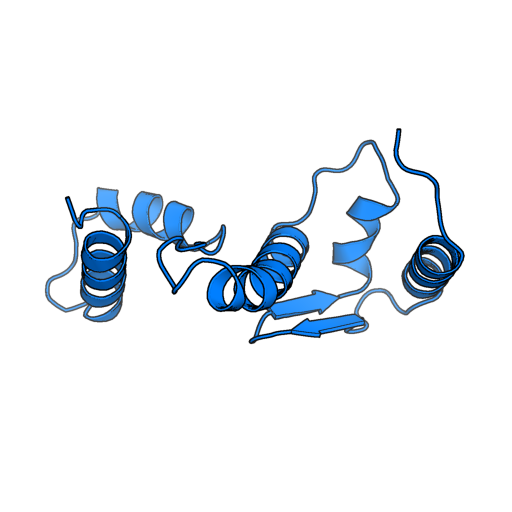CA . GLY A 1 89 ? -15.965 -4.200 24.757 1.00 57.03 89 GLY A CA 1
ATOM 720 C C . GLY A 1 89 ? -16.772 -4.314 23.461 1.00 57.03 89 GLY A C 1
ATOM 721 O O . GLY A 1 89 ? -17.309 -3.334 22.943 1.00 57.03 89 GLY A O 1
ATOM 722 N N . ILE A 1 90 ? -16.887 -5.530 22.921 1.00 58.97 90 ILE A N 1
ATOM 723 C CA . ILE A 1 90 ? -17.702 -5.777 21.727 1.00 58.97 90 ILE A CA 1
ATOM 724 C C . ILE A 1 90 ? -19.156 -5.434 22.077 1.00 58.97 90 ILE A C 1
ATOM 726 O O . ILE A 1 90 ? -19.797 -6.136 22.867 1.00 58.97 90 ILE A O 1
ATOM 730 N N . ARG A 1 91 ? -19.694 -4.340 21.519 1.00 57.59 91 ARG A N 1
ATOM 731 C CA . ARG A 1 91 ? -21.129 -4.056 21.633 1.00 57.59 91 ARG A CA 1
ATOM 732 C C . ARG A 1 91 ? -21.862 -5.242 21.015 1.00 57.59 91 ARG A C 1
ATOM 734 O O . ARG A 1 91 ? -21.557 -5.647 19.900 1.00 57.59 91 ARG A O 1
ATOM 741 N N . LYS A 1 92 ? -22.853 -5.777 21.730 1.00 54.47 92 LYS A N 1
ATOM 742 C CA . LYS A 1 92 ? -23.662 -6.938 21.310 1.00 54.47 92 LYS A CA 1
ATOM 743 C C . LYS A 1 92 ? -24.289 -6.794 19.913 1.00 54.47 92 LYS A C 1
ATOM 745 O O . LYS A 1 92 ? -24.654 -7.797 19.313 1.00 54.47 92 LYS A O 1
ATOM 750 N N . ASP A 1 93 ? -24.360 -5.564 19.410 1.00 59.59 93 ASP A N 1
ATOM 751 C CA . ASP A 1 93 ? -24.998 -5.197 18.149 1.00 59.59 93 ASP A CA 1
ATOM 752 C C . ASP A 1 93 ? -23.978 -4.945 17.016 1.00 59.59 93 ASP A C 1
ATOM 754 O O . ASP A 1 93 ? -24.371 -4.686 15.880 1.00 59.59 93 ASP A O 1
ATOM 758 N N . SER A 1 94 ? -22.664 -5.001 17.284 1.00 60.38 94 SER A N 1
ATOM 759 C CA . SER A 1 94 ? -21.628 -4.834 16.255 1.00 60.38 94 SER A CA 1
ATOM 760 C C . SER A 1 94 ? -21.300 -6.176 15.596 1.00 60.38 94 SER A C 1
ATOM 762 O O . SER A 1 94 ? -20.229 -6.741 15.831 1.00 60.38 94 SER A O 1
ATOM 764 N N . ALA A 1 95 ? -22.230 -6.682 14.779 1.00 65.06 95 ALA A N 1
ATOM 765 C CA . ALA A 1 95 ? -22.073 -7.933 14.025 1.00 65.06 95 ALA A CA 1
ATOM 766 C C . ALA A 1 95 ? -20.734 -7.992 13.266 1.00 65.06 95 ALA A C 1
ATOM 768 O O . ALA A 1 95 ? -20.033 -8.993 13.347 1.00 65.06 95 ALA A O 1
ATOM 769 N N . PHE A 1 96 ? -20.319 -6.862 12.681 1.00 68.81 96 PHE A N 1
ATOM 770 C CA . PHE A 1 96 ? -19.047 -6.707 11.971 1.00 68.81 96 PHE A CA 1
ATOM 771 C C . PHE A 1 96 ? -17.822 -7.147 12.792 1.00 68.81 96 PHE A C 1
ATOM 773 O O . PHE A 1 96 ? -17.026 -7.948 12.325 1.00 68.81 96 PHE A O 1
ATOM 780 N N . MET A 1 97 ? -17.688 -6.689 14.044 1.00 67.88 97 MET A N 1
ATOM 781 C CA . MET A 1 97 ? -16.526 -7.037 14.881 1.00 67.88 97 MET A CA 1
ATOM 782 C C . MET A 1 97 ? -16.527 -8.512 15.290 1.00 67.88 97 MET A C 1
ATOM 784 O O . MET A 1 97 ? -15.466 -9.112 15.431 1.00 67.88 97 MET A O 1
ATOM 788 N N . ILE A 1 98 ? -17.711 -9.095 15.497 1.00 69.94 98 ILE A N 1
ATOM 789 C CA . ILE A 1 98 ? -17.845 -10.516 15.835 1.00 69.94 98 ILE A CA 1
ATOM 790 C C . ILE A 1 98 ? -17.461 -11.377 14.629 1.00 69.94 98 ILE A C 1
ATOM 792 O O . ILE A 1 98 ? -16.709 -12.332 14.794 1.00 69.94 98 ILE A O 1
ATOM 796 N N . GLU A 1 99 ? -17.927 -11.024 13.431 1.00 73.00 99 GLU A N 1
ATOM 797 C CA . GLU A 1 99 ? -17.600 -11.723 12.183 1.00 73.00 99 GLU A CA 1
ATOM 798 C C . GLU A 1 99 ? -16.093 -11.690 11.900 1.00 73.00 99 GLU A C 1
ATOM 800 O O . GLU A 1 99 ? -15.501 -12.752 11.720 1.00 73.00 99 GLU A O 1
ATOM 805 N N . THR A 1 100 ? -15.443 -10.523 11.997 1.00 69.44 100 THR A N 1
ATOM 806 C CA . THR A 1 100 ? -13.985 -10.415 11.796 1.00 69.44 100 THR A CA 1
ATOM 807 C C . THR A 1 100 ? -13.194 -11.234 12.821 1.00 69.44 100 THR A C 1
ATOM 809 O O . THR A 1 100 ? -12.213 -11.884 12.470 1.00 69.44 100 THR A O 1
ATOM 812 N N . VAL A 1 101 ? -13.612 -11.255 14.096 1.00 69.69 101 VAL A N 1
ATOM 813 C CA . VAL A 1 101 ? -12.960 -12.102 15.111 1.00 69.69 101 VAL A CA 1
ATOM 814 C C . VAL A 1 101 ? -13.148 -13.585 14.788 1.00 69.69 101 VAL A C 1
ATOM 816 O O . VAL A 1 101 ? -12.191 -14.343 14.908 1.00 69.69 101 VAL A O 1
ATOM 819 N N . ILE A 1 102 ? -14.343 -14.015 14.373 1.00 72.62 102 ILE A N 1
ATOM 820 C CA . ILE A 1 102 ? -14.605 -15.416 14.009 1.00 72.62 102 ILE A CA 1
ATOM 821 C C . ILE A 1 102 ? -13.739 -15.841 12.820 1.00 72.62 102 ILE A C 1
ATOM 823 O O . ILE A 1 102 ? -13.119 -16.901 12.894 1.00 72.62 102 ILE A O 1
ATOM 827 N N . GLU A 1 103 ? -13.658 -15.026 11.767 1.00 69.88 103 GLU A N 1
ATOM 828 C CA . GLU A 1 103 ? -12.782 -15.280 10.615 1.00 69.88 103 GLU A CA 1
ATOM 829 C C . GLU A 1 103 ? -11.319 -15.402 11.059 1.00 69.88 103 GLU A C 1
ATOM 831 O O . GLU A 1 103 ? -10.648 -16.380 10.727 1.00 69.88 103 GLU A O 1
ATOM 836 N N . TYR A 1 104 ? -10.848 -14.486 11.911 1.00 66.62 104 TYR A N 1
ATOM 837 C CA . TYR A 1 104 ? -9.502 -14.554 12.473 1.00 66.62 104 TYR A CA 1
ATOM 838 C C . TYR A 1 104 ? -9.268 -15.864 13.243 1.00 66.62 104 TYR A C 1
ATOM 840 O O . TYR A 1 104 ? -8.277 -16.553 13.013 1.00 66.62 104 TYR A O 1
ATOM 848 N N . MET A 1 105 ? -10.198 -16.269 14.118 1.00 70.06 105 MET A N 1
ATOM 849 C CA . MET A 1 105 ? -10.086 -17.529 14.864 1.00 70.06 105 MET A CA 1
ATOM 850 C C . MET A 1 105 ? -10.066 -18.758 13.943 1.00 70.06 105 MET A C 1
ATOM 852 O O . MET A 1 105 ? -9.365 -19.725 14.234 1.00 70.06 105 MET A O 1
ATOM 856 N N . GLN A 1 106 ? -10.815 -18.735 12.838 1.00 70.06 106 GLN A N 1
ATOM 857 C CA . GLN A 1 106 ? -10.839 -19.826 11.861 1.00 70.06 106 GLN A CA 1
ATOM 858 C C . GLN A 1 106 ? -9.539 -19.937 11.062 1.00 70.06 106 GLN A C 1
ATOM 860 O O . GLN A 1 106 ? -9.189 -21.033 10.638 1.00 70.06 106 GLN A O 1
ATOM 865 N N . HIS A 1 107 ? -8.824 -18.835 10.857 1.00 64.12 107 HIS A N 1
ATOM 866 C CA . HIS A 1 107 ? -7.590 -18.836 10.081 1.00 64.12 107 HIS A CA 1
ATOM 867 C C . HIS A 1 107 ? -6.320 -18.994 10.933 1.00 64.12 107 HIS A C 1
ATOM 869 O O . HIS A 1 107 ? -5.402 -19.687 10.502 1.00 64.12 107 HIS A O 1
ATOM 875 N N . ASP A 1 108 ? -6.275 -18.415 12.138 1.00 60.22 108 ASP A N 1
ATOM 876 C CA . ASP A 1 108 ? -5.074 -18.386 12.992 1.00 60.22 108 ASP A CA 1
ATOM 877 C C . ASP A 1 108 ? -5.064 -19.460 14.098 1.00 60.22 108 ASP A C 1
ATOM 879 O O . ASP A 1 108 ? -4.002 -19.780 14.632 1.00 60.22 108 ASP A O 1
ATOM 883 N N . MET A 1 109 ? -6.223 -20.029 14.470 1.00 52.69 109 MET A N 1
ATOM 884 C CA . MET A 1 109 ? -6.341 -20.982 15.592 1.00 52.69 109 MET A CA 1
ATOM 885 C C . MET A 1 109 ? -6.825 -22.388 15.209 1.00 52.69 109 MET A C 1
ATOM 887 O O . MET A 1 109 ? -7.204 -23.163 16.090 1.00 52.69 109 MET A O 1
ATOM 891 N N . LEU A 1 110 ? -6.766 -22.769 13.930 1.00 50.47 110 LEU A N 1
ATOM 892 C CA . LEU A 1 110 ? -6.835 -24.187 13.558 1.00 50.47 110 LEU A CA 1
ATOM 893 C C . LEU A 1 110 ? -5.499 -24.878 13.897 1.00 50.47 110 LEU A C 1
ATOM 895 O O . LEU A 1 110 ? -4.619 -25.021 13.048 1.00 50.47 110 LEU A O 1
ATOM 899 N N . LEU A 1 111 ? -5.367 -25.270 15.170 1.00 44.97 111 LEU A N 1
ATOM 900 C CA . LEU A 1 111 ? -4.496 -26.353 15.649 1.00 44.97 111 LEU A CA 1
ATOM 901 C C . LEU A 1 111 ? -5.097 -27.721 15.300 1.00 44.97 111 LEU A C 1
ATOM 903 O O . LEU A 1 111 ? -6.333 -27.874 15.442 1.00 44.97 111 LEU A O 1
#

Foldseek 3Di:
DDDDDPVNVVVVCCLVVDDQQDFDDDAPNQTDGSVLCVQVVDPPHDRHLSNVQSVQRVVCVVVCVVPVLLDDDDRPVLVVCCVVVVVVPDDPPPVVNVVVVVVVCVRPVPD

InterPro domains:
  IPR038765 Papain-like cysteine peptidase superfamily [SSF54001] (16-91)